Protein AF-A0A6M1SRK2-F1 (afdb_monomer)

Organism: NCBI:txid2714858

Secondary structure (DSSP, 8-state):
-EEEEEEEEE--EEETTEEEEEEEEEEEEEEEEEEEEEE--TTSS--EEEEEEEEEEEEEEEEEEEEEEEPTTSSEEEEEEEEEEEEEEEEEEEEEEEETTEEEEEEEEEEEEEEEEEEEEEEEEESSSSEEEEEEEEEEEEEEEE--TTSPPEEEEEEEEEEEEEE--

Foldseek 3Di:
DDKDKDKDWDWDDDDPFKTKIKIKTKMKDKDWDKDKDWDDDPDPDDIKIKIKIKIKIWMWMKIWMKMKGDDPPAQKIKIKIKMKIKIKIKMKMWIWIQDPVGIDIDIDIDIFIKIKIKMKMWMWGHPDPFKIKTKIKMKMKIWQPDDDPVDDTDIDIDMDIDMDMGGDD

InterPro domains:
  IPR007825 Major outer membrane precursor, Legionella pneumophila-type [PF05150] (3-167)
  IPR036709 Autotransporter beta-domain superfamily [G3DSA:2.40.128.130] (2-148)
  IPR036709 Autotransporter beta-domain superfamily [SSF103515] (6-148)

Structure (mmCIF, N/CA/C/O backbone):
data_AF-A0A6M1SRK2-F1
#
_entry.id   AF-A0A6M1SRK2-F1
#
loop_
_atom_site.group_PDB
_atom_site.id
_atom_site.type_symbol
_atom_site.label_atom_id
_atom_site.label_alt_id
_atom_site.label_comp_id
_atom_site.label_asym_id
_atom_site.label_entity_id
_atom_site.label_seq_id
_atom_site.pdbx_PDB_ins_code
_atom_site.Cartn_x
_atom_site.Cartn_y
_atom_site.Cartn_z
_atom_site.occupancy
_atom_site.B_iso_or_equiv
_atom_site.auth_seq_id
_atom_site.auth_comp_id
_atom_site.auth_asym_id
_atom_site.auth_atom_id
_atom_site.pdbx_PDB_model_num
ATOM 1 N N . MET A 1 1 ? 3.803 8.274 -8.150 1.00 77.44 1 MET A N 1
ATOM 2 C CA . MET A 1 1 ? 3.146 6.950 -8.254 1.00 77.44 1 MET A CA 1
ATOM 3 C C . MET A 1 1 ? 1.788 7.009 -7.572 1.00 77.44 1 MET A C 1
ATOM 5 O O . MET A 1 1 ? 1.701 7.541 -6.472 1.00 77.44 1 MET A O 1
ATOM 9 N N . HIS A 1 2 ? 0.751 6.489 -8.223 1.00 84.88 2 HIS A N 1
ATOM 10 C CA . HIS A 1 2 ? -0.624 6.445 -7.729 1.00 84.88 2 HIS A CA 1
ATOM 11 C C . HIS A 1 2 ? -1.170 5.022 -7.853 1.00 84.88 2 HIS A C 1
ATOM 13 O O . HIS A 1 2 ? -0.976 4.380 -8.884 1.00 84.88 2 HIS A O 1
ATOM 19 N N . ALA A 1 3 ? -1.857 4.550 -6.814 1.00 87.19 3 ALA A N 1
ATOM 20 C CA . ALA A 1 3 ? -2.534 3.259 -6.797 1.00 87.19 3 ALA A CA 1
ATOM 21 C C . ALA A 1 3 ? -4.033 3.453 -6.547 1.00 87.19 3 ALA A C 1
ATOM 23 O O . ALA A 1 3 ? -4.437 4.381 -5.842 1.00 87.19 3 ALA A O 1
ATOM 24 N N . PHE A 1 4 ? -4.843 2.584 -7.140 1.00 92.81 4 PHE A N 1
ATOM 25 C CA . PHE A 1 4 ? -6.290 2.562 -6.983 1.00 92.81 4 PHE A CA 1
ATOM 26 C C . PHE A 1 4 ? -6.758 1.131 -6.738 1.00 92.81 4 PHE A C 1
ATOM 28 O O . PHE A 1 4 ? -6.364 0.230 -7.475 1.00 92.81 4 PHE A O 1
ATOM 35 N N . ASP A 1 5 ? -7.622 0.942 -5.743 1.00 93.94 5 ASP A N 1
ATOM 36 C CA . ASP A 1 5 ? -8.059 -0.375 -5.289 1.00 93.94 5 ASP A CA 1
ATOM 37 C C . ASP A 1 5 ? -9.582 -0.508 -5.338 1.00 93.94 5 ASP A C 1
ATOM 39 O O . ASP A 1 5 ? -10.317 0.396 -4.935 1.00 93.94 5 ASP A O 1
ATOM 43 N N . ILE A 1 6 ? -10.052 -1.667 -5.801 1.00 95.25 6 ILE A N 1
ATOM 44 C CA . ILE A 1 6 ? -11.442 -2.114 -5.665 1.00 95.25 6 ILE A CA 1
ATOM 45 C C . ILE A 1 6 ? -11.421 -3.454 -4.946 1.00 95.25 6 ILE A C 1
ATOM 47 O O . ILE A 1 6 ? -10.783 -4.394 -5.418 1.00 95.25 6 ILE A O 1
ATOM 51 N N . GLU A 1 7 ? -12.144 -3.558 -3.834 1.00 95.81 7 GLU A N 1
ATOM 52 C CA . GLU A 1 7 ? -12.104 -4.723 -2.952 1.00 95.81 7 GLU A CA 1
ATOM 53 C C . GLU A 1 7 ? -13.516 -5.179 -2.570 1.00 95.81 7 GLU A C 1
ATOM 55 O O . GLU A 1 7 ? -14.401 -4.372 -2.286 1.00 95.81 7 GLU A O 1
ATOM 60 N N . ILE A 1 8 ? -13.705 -6.495 -2.512 1.00 95.44 8 ILE A N 1
ATOM 61 C CA . ILE A 1 8 ? -14.850 -7.159 -1.894 1.00 95.44 8 ILE A CA 1
ATOM 62 C C . ILE A 1 8 ? -14.331 -8.038 -0.757 1.00 95.44 8 ILE A C 1
ATOM 64 O O . ILE A 1 8 ? -13.308 -8.707 -0.895 1.00 95.44 8 ILE A O 1
ATOM 68 N N . GLY A 1 9 ? -15.009 -8.025 0.388 1.00 94.00 9 GLY A N 1
ATOM 69 C CA . GLY A 1 9 ? -14.554 -8.770 1.557 1.00 94.00 9 GLY A CA 1
ATOM 70 C C . GLY A 1 9 ? -15.684 -9.357 2.380 1.0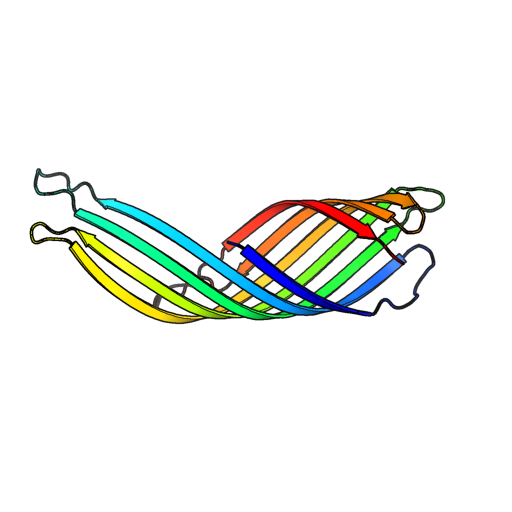0 94.00 9 GLY A C 1
ATOM 71 O O . GLY A 1 9 ? -16.845 -8.987 2.217 1.00 94.00 9 GLY A O 1
ATOM 72 N N . TYR A 1 10 ? -15.307 -10.280 3.256 1.00 93.00 10 TYR A N 1
ATOM 73 C CA . TYR A 1 10 ? -16.176 -10.971 4.194 1.00 93.00 10 TYR A CA 1
ATOM 74 C C . TYR A 1 10 ? -15.614 -10.831 5.610 1.00 93.00 10 TYR A C 1
ATOM 76 O O . TYR A 1 10 ? -14.428 -11.089 5.832 1.00 93.00 10 TYR A O 1
ATOM 84 N N . THR A 1 11 ? -16.477 -10.442 6.545 1.00 92.38 11 THR A N 1
ATOM 85 C CA . THR A 1 11 ? -16.159 -10.279 7.967 1.00 92.38 11 THR A CA 1
ATOM 86 C C . THR A 1 11 ? -16.931 -11.338 8.755 1.00 92.38 11 THR A C 1
ATOM 88 O O . THR A 1 11 ? -18.131 -11.162 8.966 1.00 92.38 11 THR A O 1
ATOM 91 N N . PRO A 1 12 ? -16.321 -12.482 9.117 1.00 87.56 12 PRO A N 1
ATOM 92 C CA . PRO A 1 12 ? -16.939 -13.419 10.048 1.00 87.56 12 PRO A CA 1
ATOM 93 C C . PRO A 1 12 ? -17.155 -12.775 11.422 1.00 87.56 12 PRO A C 1
ATOM 95 O O . PRO A 1 12 ? -16.265 -12.112 11.948 1.00 87.56 12 PRO A O 1
ATOM 98 N N . GLU A 1 13 ? -18.312 -13.039 12.026 1.00 82.56 13 GLU A N 1
ATOM 99 C CA . GLU A 1 13 ? -18.587 -12.707 13.426 1.00 82.56 13 GLU A CA 1
ATOM 100 C C . GLU A 1 13 ? -17.776 -13.657 14.323 1.00 82.56 13 GLU A C 1
ATOM 102 O O . GLU A 1 13 ? -18.033 -14.864 14.356 1.00 82.56 13 GLU A O 1
ATOM 107 N N . LEU A 1 14 ? -16.748 -13.129 14.994 1.00 79.75 14 LEU A N 1
ATOM 108 C CA . LEU A 1 14 ? -15.852 -13.899 15.869 1.00 79.75 14 LEU A CA 1
ATOM 109 C C . LEU A 1 14 ? -16.046 -13.535 17.345 1.00 79.75 14 LEU A C 1
ATOM 111 O O . LEU A 1 14 ? -16.137 -14.429 18.184 1.00 79.75 14 LEU A O 1
ATOM 115 N N . ASP A 1 15 ? -16.096 -12.239 17.647 1.00 81.88 15 ASP A N 1
ATOM 116 C CA . ASP A 1 15 ? -16.28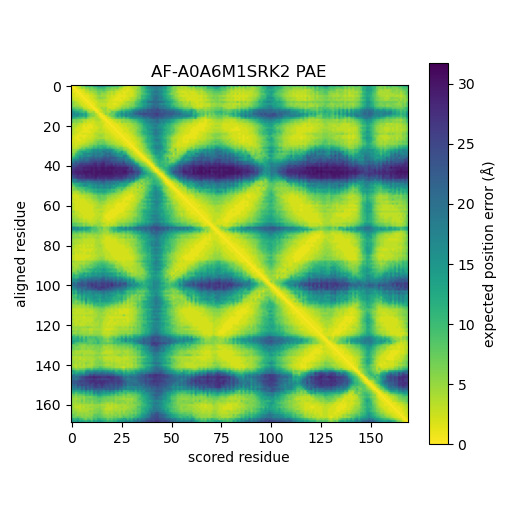7 -11.658 18.978 1.00 81.88 15 ASP A CA 1
ATOM 117 C C . ASP A 1 15 ? -16.863 -10.240 18.802 1.00 81.88 15 ASP A C 1
ATOM 119 O O . ASP A 1 15 ? -16.630 -9.615 17.768 1.00 81.88 15 ASP A O 1
ATOM 123 N N . ASP A 1 16 ? -17.561 -9.713 19.807 1.00 78.06 16 ASP A N 1
ATOM 124 C CA . ASP A 1 16 ? -18.119 -8.352 19.800 1.00 78.06 16 ASP A CA 1
ATOM 125 C C . ASP A 1 16 ? -17.025 -7.266 19.705 1.00 78.06 16 ASP A C 1
ATOM 127 O O . ASP A 1 16 ? -17.291 -6.139 19.285 1.00 78.06 16 ASP A O 1
ATOM 131 N N . ASN A 1 17 ? -15.787 -7.596 20.095 1.00 81.75 17 ASN A N 1
ATOM 132 C CA . ASN A 1 17 ? -14.665 -6.655 20.140 1.00 81.75 17 ASN A CA 1
ATOM 133 C C . ASN A 1 17 ? -13.559 -6.937 19.109 1.00 81.75 17 ASN A C 1
ATOM 135 O O . ASN A 1 17 ? -12.577 -6.189 19.081 1.00 81.75 17 ASN A O 1
ATOM 139 N N . LEU A 1 18 ? -13.656 -8.009 18.313 1.00 87.44 18 LEU A N 1
ATOM 140 C CA . LEU A 1 18 ? -12.640 -8.401 17.329 1.00 87.44 18 LEU A CA 1
ATOM 141 C C . LEU A 1 18 ? -13.274 -8.643 15.960 1.00 87.44 18 LEU A C 1
ATOM 143 O O . LEU A 1 18 ? -13.896 -9.678 15.724 1.00 87.44 18 LEU A O 1
ATOM 147 N N . ASP A 1 19 ? -12.957 -7.751 15.031 1.00 89.88 19 ASP A N 1
ATOM 148 C CA . ASP A 1 19 ? -13.313 -7.889 13.629 1.00 89.88 19 ASP A CA 1
ATOM 149 C C . ASP A 1 19 ? -12.111 -8.395 12.838 1.00 89.88 19 ASP A C 1
ATOM 151 O O . ASP A 1 19 ? -11.020 -7.816 12.871 1.00 89.88 19 ASP A O 1
ATOM 155 N N . ILE A 1 20 ? -12.317 -9.467 12.077 1.00 92.94 20 ILE A N 1
ATOM 156 C CA . ILE A 1 20 ? -11.370 -9.924 11.061 1.00 92.94 20 ILE A CA 1
ATOM 157 C C . ILE A 1 20 ? -12.097 -9.895 9.730 1.00 92.94 20 ILE A C 1
ATOM 159 O O . ILE A 1 20 ? -13.126 -10.544 9.580 1.00 92.94 20 ILE A O 1
ATOM 163 N N . ARG A 1 21 ? -11.556 -9.180 8.748 1.00 94.50 21 ARG A N 1
ATOM 164 C CA . ARG A 1 21 ? -12.101 -9.116 7.390 1.00 94.50 21 ARG A CA 1
ATOM 165 C C . ARG A 1 21 ? -11.093 -9.701 6.421 1.00 94.50 21 ARG A C 1
ATOM 167 O O . ARG A 1 21 ? -9.969 -9.224 6.339 1.00 94.50 21 ARG A O 1
ATOM 174 N N . LEU A 1 22 ? -11.505 -10.694 5.644 1.00 96.62 22 LEU A N 1
ATOM 175 C CA . LEU A 1 22 ? -10.736 -11.184 4.500 1.00 96.62 22 LEU A CA 1
ATOM 176 C C . LEU A 1 22 ? -11.267 -10.525 3.234 1.00 96.62 22 LEU A C 1
ATOM 178 O O . LEU A 1 22 ? -12.483 -10.420 3.066 1.00 96.62 22 LEU A O 1
ATOM 182 N N . PHE A 1 23 ? -10.386 -10.105 2.333 1.00 97.19 23 PHE A N 1
ATOM 183 C CA . PHE A 1 23 ? -10.800 -9.465 1.089 1.00 97.19 23 PHE A CA 1
ATOM 184 C C . PHE A 1 23 ? -10.020 -9.951 -0.129 1.00 97.19 23 PHE A C 1
ATOM 186 O O . PHE A 1 23 ? -8.866 -10.377 -0.052 1.00 97.19 23 PHE A O 1
ATOM 193 N N . ALA A 1 24 ? -10.684 -9.849 -1.274 1.00 97.25 24 ALA A N 1
ATOM 194 C CA . ALA A 1 24 ? -10.116 -10.016 -2.598 1.00 97.25 24 ALA A CA 1
ATOM 195 C C . ALA A 1 24 ? -10.542 -8.831 -3.470 1.00 97.25 24 ALA A C 1
ATOM 197 O O . ALA A 1 24 ? -11.608 -8.247 -3.284 1.00 97.25 24 ALA A O 1
ATOM 198 N N . GLY A 1 25 ? -9.708 -8.457 -4.426 1.00 96.69 25 GLY A N 1
ATOM 199 C CA . GLY A 1 25 ? -9.905 -7.241 -5.192 1.00 96.69 25 GLY A CA 1
ATOM 200 C C . GLY A 1 25 ? -8.973 -7.126 -6.383 1.00 96.69 25 GLY A C 1
ATOM 201 O O . GLY A 1 25 ? -8.294 -8.078 -6.772 1.00 96.69 25 GLY A O 1
ATOM 202 N N . ALA A 1 26 ? -8.942 -5.930 -6.952 1.00 97.06 26 ALA A N 1
ATOM 203 C CA . ALA A 1 26 ? -8.022 -5.541 -8.004 1.00 97.06 26 ALA A CA 1
ATOM 204 C C . ALA A 1 26 ? -7.337 -4.224 -7.633 1.00 97.06 26 ALA A C 1
ATOM 206 O O . ALA A 1 26 ? -7.982 -3.317 -7.105 1.00 97.06 26 ALA A O 1
ATOM 207 N N . ARG A 1 27 ? -6.044 -4.130 -7.947 1.00 95.75 27 ARG A N 1
ATOM 208 C CA . ARG A 1 27 ? -5.221 -2.927 -7.799 1.00 95.75 27 ARG A CA 1
ATOM 209 C C . ARG A 1 27 ? -4.773 -2.448 -9.174 1.00 95.75 27 ARG A C 1
ATOM 211 O O . ARG A 1 27 ? -4.179 -3.215 -9.931 1.00 95.75 27 ARG A O 1
ATOM 218 N N . GLY A 1 28 ? -5.049 -1.186 -9.480 1.00 94.31 28 GLY A N 1
ATOM 219 C CA . GLY A 1 28 ? -4.457 -0.439 -10.586 1.00 94.31 28 GLY A CA 1
ATOM 220 C C . GLY A 1 28 ? -3.274 0.390 -10.091 1.00 94.31 28 GLY A C 1
ATOM 221 O O . GLY A 1 28 ? -3.346 0.988 -9.018 1.00 94.31 28 GLY A O 1
ATOM 222 N N . LEU A 1 29 ? -2.190 0.436 -10.862 1.00 91.25 29 LEU A N 1
ATOM 223 C CA . LEU A 1 29 ? -0.980 1.191 -10.546 1.00 91.25 29 LEU A CA 1
ATOM 224 C C . LEU A 1 29 ? -0.584 2.057 -11.739 1.00 91.25 29 LEU A C 1
ATOM 226 O O . LEU A 1 29 ? -0.467 1.558 -12.856 1.00 91.25 29 LEU A O 1
ATOM 230 N N . HIS 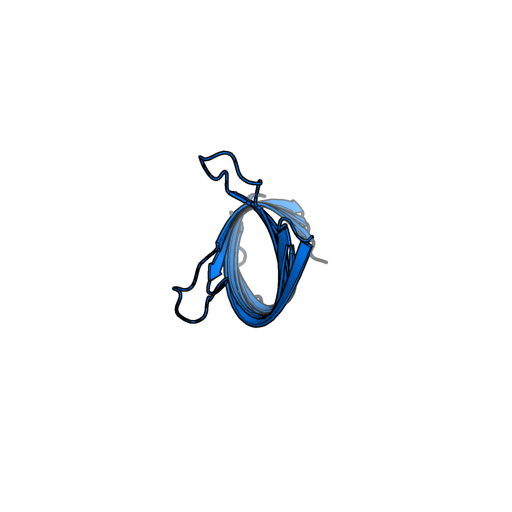A 1 30 ? -0.337 3.337 -11.475 1.00 90.06 30 HIS A N 1
ATOM 231 C CA . HIS A 1 30 ? 0.206 4.288 -12.436 1.00 90.06 30 HIS A CA 1
ATOM 232 C C . HIS A 1 30 ? 1.446 4.975 -11.849 1.00 90.06 30 HIS A C 1
ATOM 234 O O . HIS A 1 30 ? 1.385 5.594 -10.780 1.00 90.06 30 HIS A O 1
ATOM 240 N N . ALA A 1 31 ? 2.582 4.880 -12.532 1.00 84.50 31 ALA A N 1
ATOM 241 C CA . ALA A 1 31 ? 3.824 5.533 -12.136 1.00 84.50 31 ALA A CA 1
ATOM 242 C C . ALA A 1 31 ? 4.434 6.266 -13.331 1.00 84.50 31 ALA A C 1
ATOM 244 O O . ALA A 1 31 ? 4.612 5.667 -14.381 1.00 84.50 31 ALA A O 1
ATOM 245 N N . ALA A 1 32 ? 4.758 7.540 -13.136 1.00 82.75 32 ALA A N 1
ATOM 246 C CA . ALA A 1 32 ? 5.490 8.370 -14.081 1.00 82.75 32 ALA A CA 1
ATOM 247 C C . ALA A 1 32 ? 6.695 8.949 -13.335 1.00 82.75 32 ALA A C 1
ATOM 249 O O . ALA A 1 32 ? 6.521 9.435 -12.210 1.00 82.75 32 ALA A O 1
ATOM 250 N N . ASN A 1 33 ? 7.887 8.836 -13.915 1.00 73.31 33 ASN A N 1
ATOM 251 C CA . ASN A 1 33 ? 9.129 9.374 -13.370 1.00 73.31 33 ASN A CA 1
ATOM 252 C C . ASN A 1 33 ? 9.980 9.958 -14.500 1.00 73.31 33 ASN A C 1
ATOM 254 O O . ASN A 1 33 ? 10.196 9.284 -15.505 1.00 73.31 33 ASN A O 1
ATOM 258 N N . ASP A 1 34 ? 10.542 11.140 -14.257 1.00 72.81 34 ASP A N 1
ATOM 259 C CA . ASP A 1 34 ? 11.482 11.798 -15.161 1.00 72.81 34 ASP A CA 1
ATOM 260 C C . ASP A 1 34 ? 12.849 11.857 -14.472 1.00 72.81 34 ASP A C 1
ATOM 262 O O . ASP A 1 34 ? 12.977 12.394 -13.366 1.00 72.81 34 ASP A O 1
ATOM 266 N N . ILE A 1 35 ? 13.871 11.274 -15.094 1.00 68.88 35 ILE A N 1
ATOM 267 C CA . ILE A 1 35 ? 15.246 11.275 -14.591 1.00 68.88 35 ILE A CA 1
ATOM 268 C C . ILE A 1 35 ? 16.108 12.087 -15.552 1.00 68.88 35 ILE A C 1
ATOM 270 O O . ILE A 1 35 ? 16.184 11.796 -16.744 1.00 68.88 35 ILE A O 1
ATOM 274 N N . PHE A 1 36 ? 16.794 13.087 -15.007 1.00 68.81 36 PHE A N 1
ATOM 275 C CA . PHE A 1 36 ? 17.762 13.903 -15.730 1.00 68.81 36 PHE A CA 1
ATOM 276 C C . PHE A 1 36 ? 19.168 13.475 -15.308 1.00 68.81 36 PHE A C 1
ATOM 278 O O . PHE A 1 36 ? 19.507 13.555 -14.126 1.00 68.81 36 PHE A O 1
ATOM 285 N N . VAL A 1 37 ? 19.981 13.026 -16.262 1.00 63.47 37 VAL A N 1
ATOM 286 C CA . VAL A 1 37 ? 21.397 12.713 -16.049 1.00 63.47 37 VAL A CA 1
ATOM 287 C C . VAL A 1 37 ? 22.235 13.687 -16.869 1.00 63.47 37 VAL A C 1
ATOM 289 O O . VAL A 1 37 ? 22.111 13.756 -18.092 1.00 63.47 37 VAL A O 1
ATOM 292 N N . THR A 1 38 ? 23.095 14.439 -16.188 1.00 59.81 38 THR A N 1
ATOM 293 C CA . THR A 1 38 ? 24.110 15.295 -16.810 1.00 59.81 38 THR A CA 1
ATOM 294 C C . THR A 1 38 ? 25.472 14.684 -16.513 1.00 59.81 38 THR A C 1
ATOM 296 O O . THR A 1 38 ? 25.851 14.588 -15.344 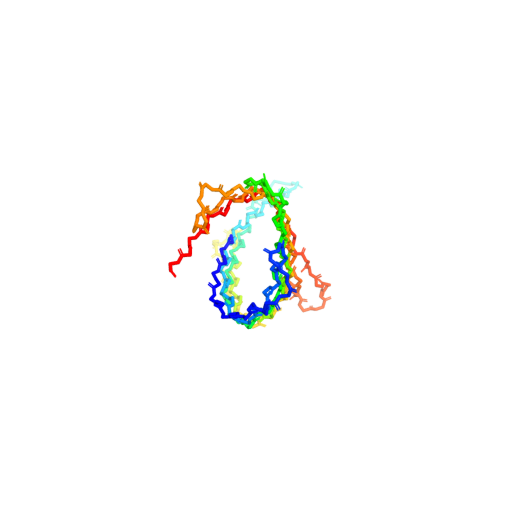1.00 59.81 38 THR A O 1
ATOM 299 N N . GLU A 1 39 ? 26.199 14.245 -17.541 1.00 54.41 39 GLU A N 1
ATOM 300 C CA . GLU A 1 39 ? 27.600 13.843 -17.385 1.00 54.41 39 GLU A CA 1
ATOM 301 C C . GLU A 1 39 ? 28.522 15.016 -17.744 1.00 54.41 39 GLU A C 1
ATOM 303 O O . GLU A 1 39 ? 28.669 15.372 -18.912 1.00 54.41 39 GLU A O 1
ATOM 308 N N . ASP A 1 40 ? 29.189 15.588 -16.736 1.00 47.75 40 ASP A N 1
ATOM 309 C CA . ASP A 1 40 ? 30.287 16.539 -16.940 1.00 47.75 40 ASP A CA 1
ATOM 310 C C . ASP A 1 40 ? 31.548 15.774 -17.377 1.00 47.75 40 ASP A C 1
ATOM 312 O O . ASP A 1 40 ? 32.250 15.160 -16.561 1.00 47.75 40 ASP A O 1
ATOM 316 N N . LYS A 1 41 ? 31.892 15.822 -18.668 1.00 49.09 41 LYS A N 1
ATOM 317 C CA . LYS A 1 41 ? 33.202 15.346 -19.136 1.00 49.09 41 LYS A CA 1
ATOM 318 C C . LYS A 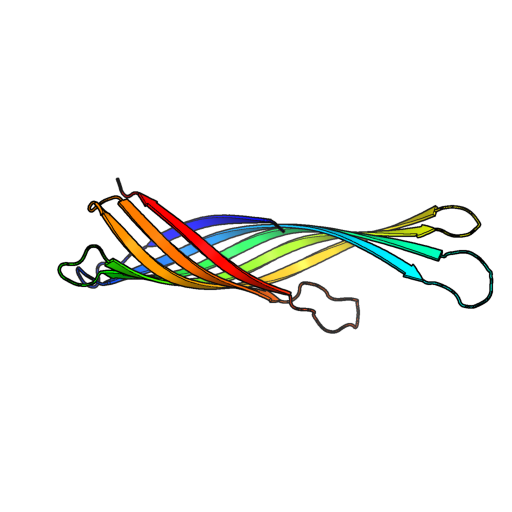1 41 ? 34.278 16.381 -18.780 1.00 49.09 41 LYS A C 1
ATOM 320 O O . LYS A 1 41 ? 34.363 17.460 -19.365 1.00 49.09 41 LYS A O 1
ATOM 325 N N . LEU A 1 42 ? 35.157 16.035 -17.831 1.00 42.19 42 LEU A N 1
ATOM 326 C CA . LEU A 1 42 ? 36.379 16.791 -17.513 1.00 42.19 42 LEU A CA 1
ATOM 327 C C . LEU A 1 42 ? 37.289 16.876 -18.754 1.00 42.19 42 LEU A C 1
ATOM 329 O O . LEU A 1 42 ? 38.080 15.968 -19.005 1.00 42.19 42 LEU A O 1
ATOM 333 N N . GLY A 1 43 ? 37.198 17.958 -19.533 1.00 49.22 43 GLY A N 1
ATOM 334 C CA . GLY A 1 43 ? 38.061 18.117 -20.711 1.00 49.22 43 GLY A CA 1
ATOM 335 C C . GLY A 1 43 ? 37.696 19.186 -21.742 1.00 49.22 43 GLY A C 1
ATOM 336 O O . GLY A 1 43 ? 38.515 19.434 -22.620 1.00 49.22 43 GLY A O 1
ATOM 337 N N . GLY A 1 44 ? 36.544 19.857 -21.636 1.00 44.94 44 GLY A N 1
ATOM 338 C CA . GLY A 1 44 ? 36.213 20.996 -22.507 1.00 44.94 44 GLY A CA 1
ATOM 339 C C . GLY A 1 44 ? 35.531 20.656 -23.840 1.00 44.94 44 GLY A C 1
ATOM 340 O O . GLY A 1 44 ? 35.536 21.496 -24.736 1.00 44.94 44 GLY A O 1
ATOM 341 N N . GLU A 1 45 ? 34.911 19.482 -23.971 1.00 51.31 45 GLU A N 1
ATOM 342 C CA . GLU A 1 45 ? 34.026 19.148 -25.096 1.00 51.31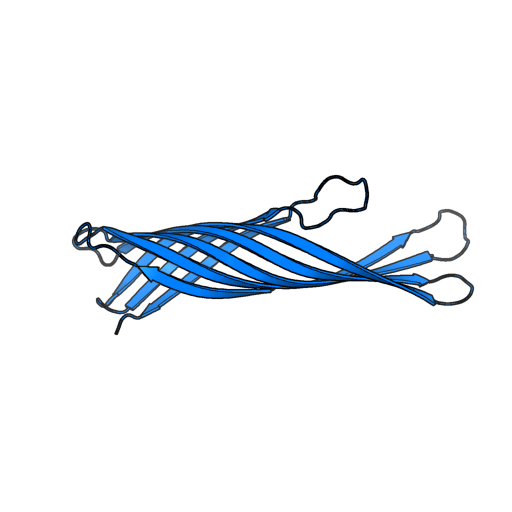 45 GLU A CA 1
ATOM 343 C C . GLU A 1 45 ? 32.641 18.746 -24.571 1.00 51.31 45 GLU A C 1
ATOM 345 O O . GLU A 1 45 ? 32.539 17.765 -23.845 1.00 51.31 45 GLU A O 1
ATOM 350 N N . PHE A 1 46 ? 31.642 19.555 -24.955 1.00 52.28 46 PHE A N 1
ATOM 351 C CA . PHE A 1 46 ? 30.175 19.402 -24.913 1.00 52.28 46 PHE A CA 1
ATOM 352 C C . PHE A 1 46 ? 29.525 18.649 -23.731 1.00 52.28 46 PHE A C 1
ATOM 354 O O . PHE A 1 46 ? 29.762 17.463 -23.527 1.00 52.28 46 PHE A O 1
ATOM 361 N N . ASP A 1 47 ? 28.590 19.328 -23.052 1.00 55.41 47 ASP A N 1
ATOM 362 C CA . ASP A 1 47 ? 27.661 18.715 -22.093 1.00 55.41 47 ASP A CA 1
ATOM 363 C C . ASP A 1 47 ? 26.771 17.694 -22.821 1.00 55.41 47 ASP A C 1
ATOM 365 O O . ASP A 1 47 ? 25.974 18.054 -23.688 1.00 55.41 47 ASP A O 1
ATOM 369 N N . GLU A 1 48 ? 26.912 16.415 -22.481 1.00 57.59 48 GLU A N 1
ATOM 370 C CA . GLU A 1 48 ? 26.023 15.350 -22.943 1.00 57.59 48 GLU A CA 1
ATOM 371 C C . GLU A 1 48 ? 24.922 15.191 -21.889 1.00 57.59 48 GLU A C 1
ATOM 373 O O . GLU A 1 48 ? 25.178 14.805 -20.743 1.00 57.59 48 GLU A O 1
ATOM 378 N N . SER A 1 49 ? 23.690 15.556 -22.251 1.00 62.00 49 SER A N 1
ATOM 379 C CA . SER A 1 49 ? 22.535 15.414 -21.363 1.00 62.00 49 SER A CA 1
ATOM 380 C C . SER A 1 49 ? 21.686 14.230 -21.808 1.00 62.00 49 SER A C 1
ATOM 382 O O . SER A 1 49 ? 21.384 14.072 -22.991 1.00 62.00 49 SER A O 1
ATOM 384 N N . THR A 1 50 ? 21.333 13.366 -20.859 1.00 66.00 50 THR A N 1
ATOM 385 C CA . THR A 1 50 ? 20.435 12.233 -21.092 1.00 66.00 50 THR A CA 1
ATOM 386 C C . THR A 1 50 ? 19.201 12.385 -20.212 1.00 66.00 50 THR A C 1
ATOM 388 O O . THR A 1 50 ? 19.294 12.481 -18.987 1.00 66.00 50 THR A O 1
ATOM 391 N N . LEU A 1 51 ? 18.036 12.408 -20.849 1.00 71.12 51 LEU A N 1
ATOM 392 C CA . LEU A 1 51 ? 16.722 12.435 -20.223 1.00 71.12 51 LEU A CA 1
ATOM 393 C C . LEU A 1 51 ? 16.087 11.052 -20.362 1.00 71.12 51 LEU A C 1
ATOM 395 O O . LEU A 1 51 ? 15.966 10.534 -21.470 1.00 71.12 51 LEU A O 1
ATOM 399 N N . ILE A 1 52 ? 15.698 10.459 -19.238 1.00 70.12 52 ILE A N 1
ATOM 400 C CA . ILE A 1 52 ? 15.021 9.164 -19.189 1.00 70.12 52 ILE A CA 1
ATOM 401 C C . ILE A 1 52 ? 13.632 9.392 -18.599 1.00 70.12 52 ILE A C 1
ATOM 403 O O . ILE A 1 52 ? 13.493 9.644 -17.401 1.00 70.12 52 ILE A O 1
ATOM 407 N N . GLU A 1 53 ? 12.610 9.291 -19.439 1.00 78.44 53 GLU A N 1
ATOM 408 C CA . GLU A 1 53 ? 11.205 9.309 -19.028 1.00 78.44 53 GLU A CA 1
ATOM 409 C C . GLU A 1 53 ? 10.726 7.866 -18.884 1.00 78.44 53 GLU A C 1
ATOM 411 O O . GLU A 1 53 ? 10.906 7.046 -19.785 1.00 78.44 53 GLU A O 1
ATOM 416 N N . SER A 1 54 ? 10.115 7.533 -17.750 1.00 76.94 54 SER A N 1
ATOM 417 C CA . SER A 1 54 ? 9.587 6.198 -17.479 1.00 76.94 54 SER A CA 1
ATOM 418 C C . SER A 1 54 ? 8.125 6.277 -17.072 1.00 76.94 54 SER A C 1
ATOM 420 O O . SER A 1 54 ? 7.779 6.915 -16.077 1.00 76.94 54 SER A O 1
ATOM 422 N N . ASN A 1 55 ? 7.278 5.568 -17.814 1.00 86.06 55 ASN A N 1
ATOM 423 C CA . ASN A 1 55 ? 5.856 5.430 -17.540 1.00 86.06 55 ASN A CA 1
ATOM 424 C C . ASN A 1 55 ? 5.494 3.959 -17.342 1.00 86.06 55 ASN A C 1
ATOM 426 O O . ASN A 1 55 ? 5.888 3.096 -18.121 1.00 86.06 55 ASN A O 1
ATOM 430 N N . TYR A 1 56 ? 4.713 3.669 -16.308 1.00 86.12 56 TYR A N 1
ATOM 431 C CA . TYR A 1 56 ? 4.186 2.342 -16.023 1.00 86.12 56 TYR A CA 1
ATOM 432 C C . TYR A 1 56 ? 2.692 2.411 -15.727 1.00 86.12 56 TYR A C 1
ATOM 434 O O . TYR A 1 56 ? 2.250 3.189 -14.875 1.00 86.12 56 TYR A O 1
ATOM 442 N N . PHE A 1 57 ? 1.933 1.532 -16.376 1.00 91.69 57 PHE A N 1
ATOM 443 C CA . PHE A 1 57 ? 0.526 1.296 -16.083 1.00 91.69 57 PHE A CA 1
ATOM 444 C C . PHE A 1 57 ? 0.271 -0.202 -15.967 1.00 91.69 57 PHE A C 1
ATOM 446 O O . PHE A 1 57 ? 0.639 -0.969 -16.856 1.00 91.69 57 PHE A O 1
ATOM 453 N N . GLY A 1 58 ? -0.388 -0.625 -14.892 1.00 92.06 58 GLY A N 1
ATOM 454 C CA . GLY A 1 58 ? -0.733 -2.027 -14.706 1.00 92.06 58 GLY A CA 1
ATOM 455 C C . GLY A 1 58 ? -1.948 -2.240 -13.823 1.00 92.06 58 GLY A C 1
ATOM 456 O O . GLY A 1 58 ? -2.327 -1.380 -13.028 1.00 92.06 58 GLY A O 1
ATOM 457 N N . ILE A 1 59 ? -2.540 -3.420 -13.957 1.00 96.19 59 ILE A N 1
ATOM 458 C CA . ILE A 1 59 ? -3.665 -3.884 -13.152 1.00 96.19 59 ILE A CA 1
ATOM 459 C C . ILE A 1 59 ? -3.429 -5.330 -12.737 1.00 96.19 59 ILE A C 1
ATOM 461 O O . ILE A 1 59 ? -2.859 -6.130 -13.481 1.00 96.19 59 ILE A O 1
ATOM 465 N N . GLY A 1 60 ? -3.891 -5.700 -11.552 1.00 96.06 60 GLY A N 1
ATOM 466 C CA . GLY A 1 60 ? -3.950 -7.109 -11.220 1.00 96.06 60 GLY A CA 1
ATOM 467 C C . GLY A 1 60 ? -4.633 -7.422 -9.902 1.00 96.06 60 GLY A C 1
ATOM 468 O O . GLY A 1 60 ? -5.076 -6.512 -9.196 1.00 96.06 60 GLY A O 1
ATOM 469 N N . PRO A 1 61 ? -4.794 -8.721 -9.606 1.00 97.25 61 PRO A N 1
ATOM 470 C CA . PRO A 1 61 ? -5.496 -9.169 -8.420 1.00 97.25 61 PRO A CA 1
ATOM 471 C C . PRO A 1 61 ? -4.758 -8.759 -7.145 1.00 97.25 61 PRO A C 1
ATOM 473 O O . PRO A 1 61 ? -3.525 -8.768 -7.079 1.00 97.25 61 PRO A O 1
ATOM 476 N N . ARG A 1 62 ? -5.546 -8.456 -6.117 1.00 96.62 62 ARG A N 1
ATOM 477 C CA . ARG A 1 62 ? -5.107 -8.152 -4.756 1.00 96.62 62 ARG A CA 1
ATOM 478 C C . ARG A 1 62 ? -5.904 -8.994 -3.772 1.00 96.62 62 ARG A C 1
ATOM 480 O O . ARG A 1 62 ? -7.097 -9.208 -3.962 1.00 96.62 62 ARG A O 1
ATOM 487 N N . VAL A 1 63 ? -5.251 -9.460 -2.720 1.00 97.62 63 VAL A N 1
ATOM 488 C CA . VAL A 1 63 ? -5.892 -10.153 -1.599 1.00 97.62 63 VAL A CA 1
ATOM 489 C C . VAL A 1 63 ? -5.297 -9.655 -0.296 1.00 97.62 63 VAL A C 1
ATOM 491 O O . VAL A 1 63 ? -4.134 -9.250 -0.257 1.00 97.62 63 VAL A O 1
ATOM 494 N N . GLY A 1 64 ? -6.075 -9.701 0.775 1.00 97.00 64 GLY A N 1
ATOM 495 C CA . GLY A 1 64 ? -5.587 -9.266 2.069 1.00 97.00 64 GLY A CA 1
ATOM 496 C C . GLY A 1 64 ? -6.534 -9.556 3.215 1.00 97.00 64 GLY A C 1
ATOM 497 O O . GLY A 1 64 ? -7.548 -10.247 3.075 1.00 97.00 64 GLY A O 1
ATOM 498 N N . MET A 1 65 ? -6.136 -9.039 4.367 1.00 96.94 65 MET A N 1
ATOM 499 C CA . MET A 1 65 ? -6.817 -9.194 5.635 1.00 96.94 65 MET A CA 1
ATOM 500 C C . MET A 1 65 ? -6.729 -7.892 6.427 1.00 96.94 65 MET A C 1
ATOM 502 O O . MET A 1 65 ? -5.643 -7.329 6.569 1.00 96.94 65 MET A O 1
ATOM 506 N N . ASP A 1 66 ? -7.857 -7.472 6.987 1.00 95.38 66 ASP A N 1
ATOM 507 C CA . ASP A 1 66 ? -7.936 -6.428 8.000 1.00 95.38 66 ASP A CA 1
ATOM 508 C C . ASP A 1 66 ? -8.247 -7.069 9.355 1.00 95.38 66 ASP A C 1
ATOM 510 O O . ASP A 1 66 ? -9.031 -8.017 9.445 1.00 95.38 66 ASP A O 1
ATOM 514 N N . ILE A 1 67 ? -7.639 -6.541 10.410 1.00 94.44 67 ILE A N 1
ATOM 515 C CA . ILE A 1 67 ? -7.906 -6.908 11.798 1.00 94.44 67 ILE A CA 1
ATOM 516 C C . ILE A 1 67 ? -8.202 -5.612 12.541 1.00 94.44 67 ILE A C 1
ATOM 518 O O . ILE A 1 67 ? -7.414 -4.671 12.460 1.00 94.44 67 ILE A O 1
ATOM 522 N N . ALA A 1 68 ? -9.305 -5.557 13.276 1.00 92.44 68 ALA A N 1
ATOM 523 C CA . ALA A 1 68 ? -9.628 -4.440 14.150 1.00 92.44 68 ALA A CA 1
ATOM 524 C C . ALA A 1 68 ? -10.073 -4.960 15.515 1.00 92.44 68 ALA A C 1
ATOM 526 O O . ALA A 1 68 ? -10.825 -5.925 15.615 1.00 92.44 68 ALA A O 1
ATOM 527 N N . ASN A 1 69 ? -9.585 -4.326 16.575 1.00 91.62 69 ASN A N 1
ATOM 528 C CA . ASN A 1 69 ? -9.995 -4.614 17.935 1.00 91.62 69 ASN A CA 1
ATOM 529 C C . ASN A 1 69 ? -10.412 -3.324 18.631 1.00 91.62 69 ASN A C 1
ATOM 531 O O . ASN A 1 69 ? -9.623 -2.379 18.739 1.00 91.62 69 ASN A O 1
ATOM 535 N N . ARG A 1 70 ? -11.652 -3.290 19.114 1.00 90.00 70 ARG A N 1
ATOM 536 C CA . ARG A 1 70 ? -12.151 -2.176 19.915 1.00 90.00 70 ARG A CA 1
ATOM 537 C C . ARG A 1 70 ? -11.909 -2.471 21.387 1.00 90.00 70 ARG A C 1
ATOM 539 O O . ARG A 1 70 ? -12.270 -3.533 21.886 1.00 90.00 70 ARG A O 1
ATOM 546 N N . PHE A 1 71 ? -11.324 -1.513 22.102 1.00 89.44 71 PHE A N 1
ATOM 547 C CA . PHE A 1 71 ? -11.144 -1.669 23.538 1.00 89.44 71 PHE A CA 1
ATOM 548 C C . PHE A 1 71 ? -12.505 -1.579 24.237 1.00 89.44 71 PHE A C 1
ATOM 550 O O . PHE A 1 71 ? -13.288 -0.665 23.968 1.00 89.44 71 PHE A O 1
ATOM 557 N N . ALA A 1 72 ? -12.774 -2.526 25.139 1.00 83.25 72 ALA A N 1
ATOM 558 C CA . ALA A 1 72 ? -14.019 -2.571 25.897 1.00 83.25 72 ALA A CA 1
ATOM 559 C C . ALA A 1 72 ? -14.280 -1.233 26.611 1.00 83.25 72 ALA A C 1
ATOM 561 O O . ALA A 1 72 ? -13.359 -0.622 27.159 1.00 83.25 72 ALA A O 1
ATOM 562 N N . ASP A 1 73 ? -15.534 -0.778 26.566 1.00 83.06 73 ASP A N 1
ATOM 563 C CA . ASP A 1 73 ? -16.000 0.472 27.183 1.00 83.06 73 ASP A CA 1
ATOM 564 C C . ASP A 1 73 ? -15.235 1.737 26.740 1.00 83.06 73 ASP A C 1
ATOM 566 O O . ASP A 1 73 ? -15.206 2.747 27.447 1.00 83.06 73 ASP A O 1
ATOM 570 N N . SER A 1 74 ? -14.618 1.709 25.552 1.00 87.69 74 SER A N 1
ATOM 571 C CA . SER A 1 74 ? -13.800 2.802 25.028 1.00 87.69 74 SER A CA 1
ATOM 572 C C . SER A 1 74 ? -14.199 3.200 23.599 1.00 87.69 74 SER A C 1
ATOM 574 O O . SER A 1 74 ? -14.587 2.358 22.780 1.00 87.69 74 SER A O 1
ATOM 576 N N . PRO A 1 75 ? -14.090 4.495 23.243 1.00 89.81 75 PRO A N 1
ATOM 577 C CA . PRO A 1 75 ? -14.162 4.924 21.848 1.00 89.81 75 PRO A CA 1
ATOM 578 C C . PRO A 1 75 ? -12.895 4.551 21.063 1.00 89.81 75 PRO A C 1
ATOM 580 O O . PRO A 1 75 ? -12.866 4.701 19.844 1.00 89.81 75 PRO A O 1
ATOM 583 N N . PHE A 1 76 ? -11.841 4.079 21.731 1.00 92.81 76 PHE A N 1
ATOM 584 C CA . PHE A 1 76 ? -10.574 3.751 21.092 1.00 92.81 76 PHE A CA 1
ATOM 585 C C . PHE A 1 76 ? -10.488 2.282 20.670 1.00 92.81 76 PHE A C 1
ATOM 587 O O . PHE A 1 76 ? -11.011 1.390 21.339 1.00 92.81 76 PHE A O 1
ATOM 594 N N . GLY A 1 77 ? -9.772 2.042 19.579 1.00 93.81 77 GLY A N 1
ATOM 595 C CA . GLY A 1 77 ? -9.408 0.712 19.107 1.00 93.81 77 GLY A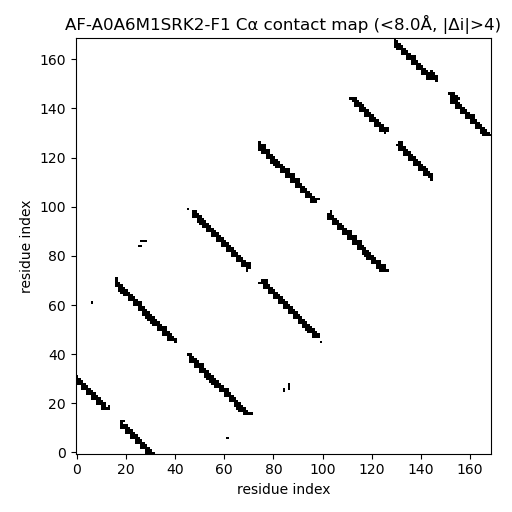 CA 1
ATOM 596 C C . GLY A 1 77 ? -8.037 0.708 18.443 1.00 93.81 77 GLY A C 1
ATOM 597 O O . GLY A 1 77 ? -7.368 1.740 18.335 1.00 93.81 77 GLY A O 1
ATOM 598 N N . ILE A 1 78 ? -7.625 -0.472 18.011 1.00 94.81 78 ILE A N 1
ATOM 599 C CA . ILE A 1 78 ? -6.440 -0.682 17.190 1.00 94.81 78 ILE A CA 1
ATOM 600 C C . ILE A 1 78 ? -6.838 -1.478 15.956 1.00 94.81 78 ILE A C 1
ATOM 602 O O . ILE A 1 78 ? -7.566 -2.465 16.057 1.00 94.81 78 ILE A O 1
ATOM 606 N N . SER A 1 79 ? -6.314 -1.088 14.804 1.00 95.56 79 SER A N 1
ATOM 607 C CA . SER A 1 79 ? -6.494 -1.830 13.568 1.00 95.56 79 SER A CA 1
ATOM 608 C C . SER A 1 79 ? -5.176 -2.042 12.855 1.00 95.56 79 SER A C 1
ATOM 610 O O . SER A 1 79 ? -4.201 -1.310 13.034 1.00 95.56 79 SER A O 1
ATOM 612 N N . GLY A 1 80 ? -5.137 -3.082 12.042 1.00 96.12 80 GLY A N 1
ATOM 613 C CA . GLY A 1 80 ? -4.044 -3.354 11.136 1.00 96.12 80 GLY A CA 1
ATOM 614 C C . GLY A 1 80 ? -4.556 -4.019 9.876 1.00 96.12 80 GLY A C 1
ATOM 615 O O . GLY A 1 80 ? -5.635 -4.609 9.860 1.00 96.12 80 GLY A O 1
ATOM 616 N N . SER A 1 81 ? -3.773 -3.914 8.813 1.00 96.56 81 SER A N 1
ATOM 617 C CA . SER A 1 81 ? -4.065 -4.590 7.558 1.00 96.56 81 SER A CA 1
ATOM 618 C C . SER A 1 81 ? -2.807 -5.181 6.955 1.00 96.56 81 SER A C 1
ATOM 620 O O . SER A 1 81 ? -1.694 -4.695 7.175 1.00 96.56 81 SER A O 1
ATOM 622 N N . PHE A 1 82 ? -2.994 -6.244 6.188 1.00 96.81 82 PHE A N 1
ATOM 623 C CA . PHE A 1 82 ? -1.949 -6.871 5.402 1.00 96.81 82 PHE A CA 1
ATOM 624 C C . PHE A 1 82 ? -2.518 -7.295 4.056 1.00 96.81 82 PHE A C 1
ATOM 626 O O . PHE A 1 82 ? -3.545 -7.970 4.002 1.00 96.81 82 PHE A O 1
ATOM 633 N N . ALA A 1 83 ? -1.859 -6.914 2.968 1.00 97.00 83 ALA A N 1
ATOM 634 C CA . ALA A 1 83 ? -2.333 -7.187 1.621 1.00 97.00 83 ALA A CA 1
ATOM 635 C C . ALA A 1 83 ? -1.180 -7.467 0.663 1.00 97.00 83 ALA A C 1
ATOM 637 O O . ALA A 1 83 ? -0.071 -6.961 0.822 1.00 97.00 83 ALA A O 1
ATOM 638 N N . GLY A 1 84 ? -1.464 -8.255 -0.366 1.00 95.50 84 GLY A N 1
ATOM 639 C CA . GLY A 1 84 ? -0.547 -8.522 -1.461 1.00 95.50 84 GLY A CA 1
ATOM 640 C C . GLY A 1 84 ? -1.257 -8.404 -2.801 1.00 95.50 84 GLY A C 1
ATOM 641 O O . GLY A 1 84 ? -2.432 -8.753 -2.921 1.00 95.50 84 GLY A O 1
ATOM 642 N N . ALA A 1 85 ? -0.543 -7.923 -3.813 1.00 95.31 85 ALA A N 1
ATOM 643 C CA . ALA A 1 85 ? -1.042 -7.823 -5.176 1.00 95.31 85 ALA A CA 1
ATOM 644 C C . ALA A 1 85 ? 0.009 -8.278 -6.191 1.00 95.31 85 ALA A C 1
ATOM 646 O O . ALA A 1 85 ? 1.210 -8.087 -5.995 1.00 95.31 85 ALA A O 1
ATOM 647 N N . VAL A 1 86 ? -0.453 -8.850 -7.299 1.00 94.19 86 VAL A N 1
ATOM 648 C CA . VAL A 1 86 ? 0.377 -9.144 -8.475 1.00 94.19 86 VAL A CA 1
ATOM 649 C C . VAL A 1 86 ? -0.183 -8.323 -9.620 1.00 94.19 86 VAL A C 1
ATOM 651 O O . VAL A 1 86 ? -1.319 -8.537 -10.019 1.00 94.19 86 VAL A O 1
ATOM 654 N N . ILE A 1 87 ? 0.585 -7.358 -10.110 1.00 93.69 87 ILE A N 1
ATOM 655 C CA . ILE A 1 87 ? 0.133 -6.319 -11.035 1.00 93.69 87 ILE A CA 1
ATOM 656 C C . ILE A 1 87 ? 0.813 -6.560 -12.377 1.00 93.69 87 ILE A C 1
ATOM 658 O O . ILE A 1 87 ? 2.038 -6.515 -12.463 1.00 93.69 87 ILE A O 1
ATOM 662 N N . PHE A 1 88 ? 0.027 -6.788 -13.423 1.00 92.50 88 PHE A N 1
ATOM 663 C CA . PHE A 1 88 ? 0.522 -6.975 -14.783 1.00 92.50 88 PHE A CA 1
ATOM 664 C C . PHE A 1 88 ? 0.335 -5.676 -15.558 1.00 92.50 88 PHE A C 1
ATOM 666 O O . PHE A 1 88 ? -0.737 -5.069 -15.499 1.00 92.50 88 PHE A O 1
ATOM 673 N N . GLY A 1 89 ? 1.364 -5.234 -16.267 1.00 90.38 89 GLY A N 1
ATOM 674 C CA . GLY A 1 89 ? 1.325 -3.942 -16.928 1.00 90.38 89 GLY A CA 1
ATOM 675 C C . GLY A 1 89 ? 2.369 -3.764 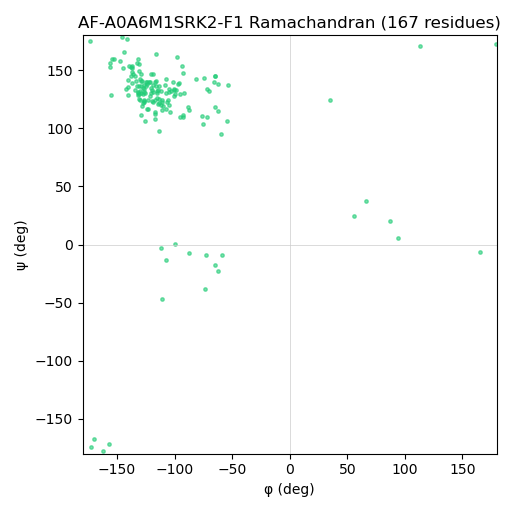-18.011 1.00 90.38 89 GLY A C 1
ATOM 676 O O . GLY A 1 89 ? 3.162 -4.657 -18.311 1.00 90.38 89 GLY A O 1
ATOM 677 N N . ASN A 1 90 ? 2.354 -2.569 -18.579 1.00 88.94 90 ASN A N 1
ATOM 678 C CA . ASN A 1 90 ? 3.284 -2.124 -19.599 1.00 88.94 90 ASN A CA 1
ATOM 679 C C . ASN A 1 90 ? 4.148 -1.009 -19.016 1.00 88.94 90 ASN A C 1
ATOM 681 O O . ASN A 1 90 ? 3.642 -0.119 -18.324 1.00 88.94 90 ASN A O 1
ATOM 685 N N . SER A 1 91 ? 5.446 -1.074 -19.292 1.00 84.56 91 SER A N 1
ATOM 686 C CA . SER A 1 91 ? 6.399 -0.010 -19.019 1.00 84.56 91 SER A CA 1
ATOM 687 C C . SER A 1 91 ? 6.865 0.563 -20.350 1.00 84.56 91 SER A C 1
ATOM 689 O O . SER A 1 91 ? 7.413 -0.179 -21.156 1.00 84.56 91 SER A O 1
ATOM 691 N N . SER A 1 92 ? 6.678 1.862 -20.549 1.00 84.38 92 SER A N 1
ATOM 692 C CA . SER A 1 92 ? 7.273 2.607 -21.657 1.00 84.38 92 SER A CA 1
ATOM 693 C C . SER A 1 92 ? 8.418 3.451 -21.100 1.00 84.38 92 SER A C 1
ATOM 695 O O . SER A 1 92 ? 8.295 4.051 -20.024 1.00 84.38 92 SER A O 1
ATOM 697 N N . GLN A 1 93 ? 9.561 3.418 -21.775 1.00 80.25 93 GLN A N 1
ATOM 698 C CA . GLN A 1 93 ? 10.732 4.224 -21.454 1.00 80.25 93 GLN A CA 1
ATOM 699 C C . GLN A 1 93 ? 11.190 4.996 -22.685 1.00 80.25 93 GLN A C 1
ATOM 701 O O . GLN A 1 93 ? 11.511 4.393 -23.709 1.00 80.25 93 GLN A O 1
ATOM 706 N N . THR A 1 94 ? 11.284 6.315 -22.551 1.00 80.31 94 THR A N 1
ATOM 707 C CA . THR A 1 94 ? 11.846 7.197 -23.575 1.00 80.31 94 THR A CA 1
ATOM 708 C C . THR A 1 94 ? 13.206 7.679 -23.101 1.00 80.31 94 THR A C 1
ATOM 710 O O . THR A 1 94 ? 13.315 8.365 -22.086 1.00 80.31 94 THR A O 1
ATOM 713 N N . ILE A 1 95 ? 14.254 7.316 -23.836 1.00 75.81 95 ILE A N 1
ATOM 714 C CA . ILE A 1 95 ? 15.622 7.777 -23.593 1.00 75.81 95 ILE A CA 1
ATOM 715 C C . ILE A 1 95 ? 15.943 8.824 -24.652 1.00 75.81 95 ILE A C 1
ATOM 717 O O . ILE A 1 95 ? 16.020 8.494 -25.835 1.00 75.81 95 ILE A O 1
ATOM 721 N N . THR A 1 96 ? 16.134 10.070 -24.232 1.00 76.88 96 THR A N 1
ATOM 722 C CA . THR A 1 96 ? 16.553 11.178 -25.094 1.00 76.88 96 THR A CA 1
ATOM 723 C C . THR A 1 96 ? 17.983 11.574 -24.751 1.00 76.88 96 THR A C 1
ATOM 725 O O . THR A 1 96 ? 18.252 11.990 -23.628 1.00 76.88 96 THR A O 1
ATOM 728 N N . THR A 1 97 ? 18.893 11.467 -25.715 1.00 73.94 97 THR A N 1
ATOM 729 C CA . THR A 1 97 ? 20.297 11.879 -25.580 1.00 73.94 97 THR A CA 1
ATOM 730 C C . THR A 1 97 ? 20.544 13.105 -26.449 1.00 73.94 97 THR A C 1
ATOM 732 O O . THR A 1 97 ? 20.296 13.072 -27.660 1.00 73.94 97 THR A O 1
ATOM 735 N N . ASP A 1 98 ? 21.031 14.184 -25.840 1.00 70.25 98 ASP A N 1
ATOM 736 C CA . ASP A 1 98 ? 21.450 15.386 -26.555 1.00 70.25 98 ASP A CA 1
ATOM 737 C C . ASP A 1 98 ? 22.916 15.248 -26.976 1.00 70.25 98 ASP A C 1
ATOM 739 O O . ASP A 1 98 ? 23.816 15.135 -26.142 1.00 70.25 98 ASP A O 1
ATOM 743 N N . THR A 1 99 ? 23.149 15.212 -28.287 1.00 67.12 99 THR A N 1
ATOM 744 C CA . THR A 1 99 ? 24.490 15.137 -28.878 1.00 67.12 99 THR A CA 1
ATOM 745 C C . THR A 1 99 ? 24.755 16.399 -29.687 1.00 67.12 99 THR A C 1
ATOM 747 O O . THR A 1 99 ? 23.832 17.107 -30.084 1.00 67.12 99 THR A O 1
ATOM 750 N N . SER A 1 100 ? 26.012 16.674 -30.036 1.00 60.72 100 SER A N 1
ATOM 751 C CA . SER A 1 100 ? 26.398 17.858 -30.827 1.00 60.72 100 SER A CA 1
ATOM 752 C C . SER A 1 100 ? 25.727 17.949 -32.218 1.00 60.72 100 SER A C 1
ATOM 754 O O . SER A 1 100 ? 25.844 18.978 -32.883 1.00 60.72 100 SER A O 1
ATOM 756 N N . GLY A 1 101 ? 25.018 16.900 -32.662 1.00 64.75 101 GLY A N 1
ATOM 757 C CA . GLY A 1 101 ? 24.197 16.858 -33.880 1.00 64.75 101 GLY A CA 1
ATOM 758 C C . GLY A 1 101 ? 22.683 17.047 -33.676 1.00 64.75 101 GLY A C 1
ATOM 759 O O . GLY A 1 101 ? 21.952 17.015 -34.666 1.00 64.75 101 GLY A O 1
ATOM 760 N N . GLY A 1 102 ? 22.214 17.249 -32.438 1.00 65.38 102 GLY A N 1
ATOM 761 C CA . GLY A 1 102 ? 20.803 17.373 -32.049 1.00 65.38 102 GLY A CA 1
ATOM 762 C C . GLY A 1 102 ? 20.298 16.214 -31.167 1.00 65.38 102 GLY A C 1
ATOM 763 O O . GLY A 1 102 ? 20.997 15.204 -31.012 1.00 65.38 102 GLY A O 1
ATOM 764 N N . PRO A 1 103 ? 19.080 16.332 -30.599 1.00 74.12 103 PRO A N 1
ATOM 765 C CA . PRO A 1 103 ? 18.517 15.320 -29.711 1.00 74.12 103 PRO A CA 1
ATOM 766 C C . PRO A 1 103 ? 18.102 14.064 -30.485 1.00 74.12 103 PRO A C 1
ATOM 768 O O . PRO A 1 103 ? 17.433 14.144 -31.518 1.00 74.12 103 PRO A O 1
ATOM 771 N N . THR A 1 104 ? 18.476 12.895 -29.967 1.00 77.44 104 THR A N 1
ATOM 772 C CA . THR A 1 104 ? 18.007 11.587 -30.448 1.00 77.44 104 THR A CA 1
ATOM 773 C C . THR A 1 104 ? 17.195 10.909 -29.353 1.00 77.44 104 THR A C 1
ATOM 775 O O . THR A 1 104 ? 17.673 10.807 -28.226 1.00 77.44 104 THR A O 1
ATOM 778 N N . SER A 1 105 ? 15.999 10.416 -29.686 1.00 76.56 105 SER A N 1
ATOM 779 C CA . SER A 1 105 ? 15.114 9.715 -28.747 1.00 76.56 105 SER A CA 1
ATOM 780 C C . SER A 1 105 ? 14.903 8.259 -29.165 1.00 76.56 105 SER A C 1
ATOM 782 O O . SER A 1 105 ? 14.674 7.976 -30.342 1.00 76.56 105 SER A O 1
ATOM 784 N N . THR A 1 106 ? 14.966 7.339 -28.203 1.00 77.12 106 THR A N 1
ATOM 785 C CA . THR A 1 106 ? 14.640 5.912 -28.367 1.00 77.12 106 THR A CA 1
ATOM 786 C C . THR A 1 106 ? 13.521 5.542 -27.402 1.00 77.12 106 THR A C 1
ATOM 788 O O . THR A 1 106 ? 13.646 5.792 -26.205 1.00 77.12 106 THR A O 1
ATOM 791 N N . GLU A 1 107 ? 12.452 4.936 -27.918 1.00 76.81 107 GLU A N 1
ATOM 792 C CA . GLU A 1 107 ? 11.336 4.411 -27.124 1.00 76.81 107 GLU A CA 1
ATOM 793 C C . GLU A 1 107 ? 11.477 2.892 -26.965 1.00 76.81 107 GLU A C 1
ATOM 795 O O . GLU A 1 107 ? 11.774 2.177 -27.928 1.00 76.81 107 GLU A O 1
ATOM 800 N N . ILE A 1 108 ? 11.297 2.404 -25.739 1.00 78.06 108 ILE A N 1
ATOM 801 C CA . ILE A 1 108 ? 11.334 0.985 -25.388 1.00 78.06 108 ILE A CA 1
ATOM 802 C C . ILE A 1 108 ? 10.060 0.649 -24.618 1.00 78.06 108 ILE A C 1
ATOM 804 O O . ILE A 1 108 ? 9.843 1.164 -23.520 1.00 78.06 108 ILE A O 1
ATOM 808 N N . ASP A 1 109 ? 9.269 -0.270 -25.166 1.00 81.94 109 ASP A N 1
ATOM 809 C CA . ASP A 1 109 ? 8.099 -0.840 -24.504 1.00 81.94 109 ASP A CA 1
ATOM 810 C C . ASP A 1 109 ? 8.405 -2.244 -23.980 1.00 81.94 109 ASP A C 1
ATOM 812 O O . ASP A 1 109 ? 8.917 -3.096 -24.711 1.00 81.94 109 ASP A O 1
ATOM 816 N N . ASP A 1 110 ? 8.050 -2.506 -22.723 1.00 81.69 110 ASP A N 1
ATOM 817 C CA . ASP A 1 110 ? 8.197 -3.822 -22.103 1.00 81.69 110 ASP A CA 1
ATOM 818 C C . ASP A 1 110 ? 6.977 -4.213 -21.258 1.00 81.69 110 ASP A C 1
ATOM 820 O O . ASP A 1 110 ? 6.341 -3.385 -20.595 1.00 81.69 110 ASP A O 1
ATOM 824 N N . ASN A 1 111 ? 6.651 -5.505 -21.258 1.00 83.88 111 ASN A N 1
ATOM 825 C CA . ASN A 1 111 ? 5.595 -6.058 -20.416 1.00 83.88 111 ASN A CA 1
ATOM 826 C C . ASN A 1 111 ? 6.195 -6.446 -19.069 1.00 83.88 111 ASN A C 1
ATOM 828 O O . ASN A 1 111 ? 7.017 -7.359 -18.987 1.00 83.88 111 ASN A O 1
ATOM 832 N N . ARG A 1 112 ? 5.724 -5.822 -17.989 1.00 82.19 112 ARG A N 1
ATOM 833 C CA . ARG A 1 112 ? 6.274 -6.046 -16.654 1.00 82.19 112 ARG A CA 1
ATOM 834 C C . ARG A 1 112 ? 5.214 -6.492 -15.662 1.00 82.19 112 ARG A C 1
ATOM 836 O O . ARG A 1 112 ? 4.088 -6.004 -15.642 1.00 82.19 112 ARG A O 1
ATOM 843 N N . THR A 1 113 ? 5.613 -7.436 -14.816 1.00 88.69 113 THR A N 1
ATOM 844 C CA . THR A 1 113 ? 4.829 -7.870 -13.660 1.00 88.69 113 THR A CA 1
ATOM 845 C C . THR A 1 113 ? 5.475 -7.319 -12.398 1.00 88.69 113 THR A C 1
ATOM 847 O O . THR A 1 113 ? 6.646 -7.599 -12.141 1.00 88.69 113 THR A O 1
ATOM 850 N N . VAL A 1 114 ? 4.714 -6.559 -11.619 1.00 89.00 114 VAL A N 1
ATOM 851 C CA . VAL A 1 114 ? 5.124 -5.979 -10.338 1.00 89.00 114 VAL A CA 1
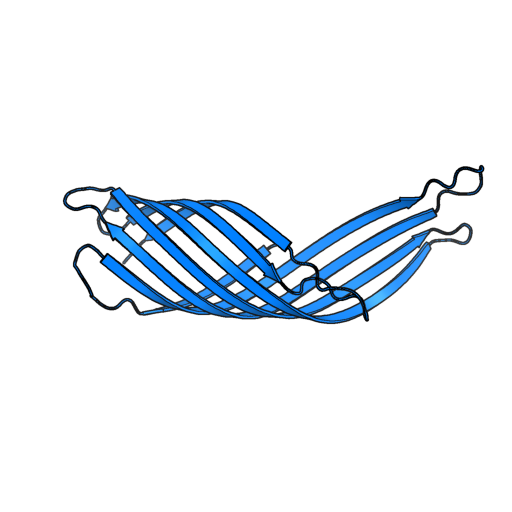ATOM 852 C C . VAL A 1 114 ? 4.413 -6.725 -9.218 1.00 89.00 114 VAL A C 1
ATOM 854 O O . VAL A 1 114 ? 3.195 -6.893 -9.251 1.00 89.00 114 VAL A O 1
ATOM 857 N N . VAL A 1 115 ? 5.159 -7.157 -8.208 1.00 90.44 115 VAL A N 1
ATOM 858 C CA . VAL A 1 115 ? 4.577 -7.742 -6.995 1.00 90.44 115 VAL A CA 1
ATOM 859 C C . VAL A 1 115 ? 4.545 -6.666 -5.926 1.00 90.44 115 VAL A C 1
ATOM 861 O O . VAL A 1 115 ? 5.536 -5.976 -5.716 1.00 90.44 115 VAL A O 1
ATOM 864 N N . ASN A 1 116 ? 3.420 -6.515 -5.242 1.00 92.81 116 ASN A N 1
ATOM 865 C CA . ASN A 1 116 ? 3.257 -5.545 -4.173 1.00 92.81 116 ASN A CA 1
ATOM 866 C C . ASN A 1 116 ? 2.855 -6.233 -2.868 1.00 92.81 116 ASN A C 1
ATOM 868 O O . ASN A 1 116 ? 2.032 -7.147 -2.867 1.00 92.81 116 ASN A O 1
ATOM 872 N N . LEU A 1 117 ? 3.434 -5.761 -1.769 1.00 94.12 117 LEU A N 1
ATOM 873 C CA . LEU A 1 117 ? 3.097 -6.128 -0.404 1.00 94.12 117 LEU A CA 1
ATOM 874 C C . LEU A 1 117 ? 2.804 -4.857 0.390 1.00 94.12 117 LEU A C 1
ATOM 876 O O . LEU A 1 117 ? 3.566 -3.898 0.317 1.00 94.12 117 LEU A O 1
ATOM 880 N N . GLU A 1 118 ? 1.728 -4.846 1.160 1.00 95.25 118 GLU A N 1
ATOM 881 C CA . GLU A 1 118 ? 1.297 -3.715 1.975 1.00 95.25 118 GLU A CA 1
ATOM 882 C C . GLU A 1 118 ? 1.000 -4.197 3.393 1.00 95.25 118 GLU A C 1
ATOM 884 O O . GLU A 1 118 ? 0.356 -5.228 3.590 1.00 95.25 118 GLU A O 1
ATOM 889 N N . ALA A 1 119 ? 1.459 -3.439 4.382 1.00 96.69 119 ALA A N 1
ATOM 890 C CA . ALA A 1 119 ? 1.134 -3.653 5.781 1.00 96.69 119 ALA A CA 1
ATOM 891 C C . ALA A 1 119 ? 0.843 -2.312 6.455 1.00 96.69 119 ALA A C 1
ATOM 893 O O . ALA A 1 119 ? 1.552 -1.325 6.229 1.00 96.69 119 ALA A O 1
ATOM 894 N N . SER A 1 120 ? -0.177 -2.266 7.305 1.00 96.94 120 SER A N 1
ATOM 895 C CA . SER A 1 120 ? -0.515 -1.067 8.065 1.00 96.94 120 SER A CA 1
ATOM 896 C C . SER A 1 120 ? -0.919 -1.388 9.496 1.00 96.94 120 SER A C 1
ATOM 898 O O . SER A 1 120 ? -1.391 -2.484 9.797 1.00 96.94 120 SER A O 1
ATOM 900 N N . ILE A 1 121 ? -0.714 -0.414 10.377 1.00 97.38 121 ILE A N 1
ATOM 901 C CA . ILE A 1 121 ? -1.199 -0.425 11.755 1.00 97.38 121 ILE A CA 1
ATOM 902 C C . ILE A 1 121 ? -1.685 0.976 12.118 1.00 97.38 121 ILE A C 1
ATOM 904 O O . ILE A 1 121 ? -1.076 1.971 11.713 1.00 97.38 121 ILE A O 1
ATOM 908 N N . GLY A 1 122 ? -2.773 1.070 12.871 1.00 97.06 122 GLY A N 1
ATOM 909 C CA . GLY A 1 122 ? -3.389 2.334 13.237 1.00 97.06 122 GLY A CA 1
ATOM 910 C C . GLY A 1 122 ? -4.156 2.274 14.549 1.00 97.06 122 GLY A C 1
ATOM 911 O O . GLY A 1 122 ? -4.528 1.209 15.034 1.00 97.06 122 GLY A O 1
ATOM 912 N N . LEU A 1 123 ? -4.363 3.454 15.124 1.00 96.31 123 LEU A N 1
ATOM 913 C CA . LEU A 1 123 ? -5.236 3.685 16.265 1.00 96.31 123 LEU A CA 1
ATOM 914 C C . LEU A 1 123 ? -6.558 4.242 15.761 1.00 96.31 123 LEU A C 1
ATOM 916 O O . LEU A 1 123 ? -6.573 5.228 15.020 1.00 96.31 123 LEU A O 1
ATOM 920 N N . ASP A 1 124 ? -7.645 3.627 16.202 1.00 95.19 124 ASP A N 1
ATOM 921 C CA . ASP A 1 124 ? -9.001 3.975 15.810 1.00 95.19 124 ASP A CA 1
ATOM 922 C C . ASP A 1 124 ? -9.676 4.806 16.897 1.00 95.19 124 ASP A C 1
ATOM 924 O O . ASP A 1 124 ? -9.557 4.524 18.090 1.00 95.19 124 ASP A O 1
ATOM 928 N N . TYR A 1 125 ? -10.430 5.811 16.476 1.00 93.56 125 TYR A N 1
ATOM 929 C CA . TYR A 1 125 ? -11.317 6.604 17.307 1.00 93.56 125 TYR A CA 1
ATOM 930 C C . TYR A 1 125 ? -12.729 6.552 16.729 1.00 93.56 125 TYR A C 1
ATOM 932 O O . TYR A 1 125 ? -12.977 7.005 15.612 1.00 93.56 125 TYR A O 1
ATOM 940 N N . HIS A 1 126 ? -13.655 5.988 17.494 1.00 90.75 126 HIS A N 1
ATOM 941 C CA . HIS A 1 126 ? -15.057 5.830 17.134 1.00 90.75 126 HIS A CA 1
ATOM 942 C C . HIS A 1 126 ? -15.837 7.038 17.655 1.00 90.75 126 HIS A C 1
ATOM 944 O O . HIS A 1 126 ? -16.016 7.194 18.864 1.00 90.75 126 HIS A O 1
ATOM 950 N N . PHE A 1 127 ? -16.292 7.903 16.746 1.00 86.12 127 PHE A N 1
ATOM 951 C CA . PHE A 1 127 ? -17.144 9.045 17.101 1.00 86.12 127 PHE A CA 1
ATOM 952 C C . PHE A 1 127 ? -18.564 8.588 17.434 1.00 86.12 127 PHE A C 1
ATOM 954 O O . PHE A 1 127 ? -19.210 9.130 18.328 1.00 86.12 127 PHE A O 1
ATOM 961 N N . THR A 1 128 ? -19.044 7.599 16.683 1.00 82.81 128 THR A N 1
ATOM 962 C CA . THR A 1 128 ? -20.340 6.939 16.845 1.00 82.81 128 THR A CA 1
ATOM 963 C C . THR A 1 128 ? -20.164 5.444 16.581 1.00 82.81 128 THR A C 1
ATOM 965 O O . THR A 1 128 ? -19.083 4.998 16.200 1.00 82.81 128 THR A O 1
ATOM 968 N N . GLU A 1 129 ? -21.226 4.655 16.742 1.00 79.69 129 GLU A N 1
ATOM 969 C CA . GLU A 1 129 ? -21.213 3.238 16.343 1.00 79.69 129 GLU A CA 1
ATOM 970 C C . GLU A 1 129 ? -21.059 3.039 14.825 1.00 79.69 129 GLU A C 1
ATOM 972 O O . GLU A 1 129 ? -20.682 1.960 14.388 1.00 79.69 129 GLU A O 1
ATOM 977 N N . GLN A 1 130 ? -21.314 4.075 14.018 1.00 84.62 130 GLN A N 1
ATOM 978 C CA . GLN A 1 130 ? -21.250 4.012 12.554 1.00 84.62 130 GLN A CA 1
ATOM 979 C C . GLN A 1 130 ? -20.048 4.739 11.946 1.00 84.62 130 GLN A C 1
ATOM 981 O O . GLN A 1 130 ? -19.803 4.591 10.753 1.00 84.62 130 GLN A O 1
ATOM 986 N N . ALA A 1 131 ? -19.333 5.563 12.714 1.00 89.31 131 ALA A N 1
ATOM 987 C CA . ALA A 1 131 ? -18.279 6.425 12.194 1.00 89.31 131 ALA A CA 1
ATOM 988 C C . ALA A 1 131 ? -16.994 6.280 13.004 1.00 89.31 131 ALA A C 1
ATOM 990 O O . ALA A 1 131 ? -16.973 6.535 14.214 1.00 89.31 131 ALA A O 1
ATOM 991 N N . SER A 1 132 ? -15.904 5.951 12.315 1.00 90.88 132 SER A N 1
ATOM 992 C CA . SER A 1 132 ? -14.582 5.851 12.922 1.00 90.88 132 SER A CA 1
ATOM 993 C C . SER A 1 132 ? -13.514 6.571 12.113 1.00 90.88 132 SER A C 1
ATOM 995 O O . SER A 1 132 ? -13.638 6.820 10.909 1.00 90.88 132 SER A O 1
ATOM 997 N N . PHE A 1 133 ? -12.455 6.940 12.819 1.00 94.00 133 PHE A N 1
ATOM 998 C CA . PHE A 1 133 ? -11.289 7.608 12.281 1.00 94.00 133 PHE A CA 1
ATOM 999 C C . PHE A 1 133 ? -10.030 6.903 12.745 1.00 94.00 133 PHE A C 1
ATOM 1001 O O . PHE A 1 133 ? -9.850 6.686 13.938 1.00 94.00 133 PHE A O 1
ATOM 1008 N N . THR A 1 134 ? -9.150 6.585 11.808 1.00 95.44 134 THR A N 1
ATOM 1009 C CA . THR A 1 134 ? -7.887 5.906 12.078 1.00 95.44 134 THR A CA 1
ATOM 1010 C C . THR A 1 134 ? -6.735 6.831 11.738 1.00 95.44 134 THR A C 1
ATOM 1012 O O . THR A 1 134 ? -6.686 7.378 10.633 1.00 95.44 134 THR A O 1
ATOM 1015 N N . ILE A 1 135 ? -5.770 6.940 12.645 1.00 96.62 135 ILE A N 1
ATOM 1016 C CA . ILE A 1 135 ? -4.431 7.448 12.328 1.00 96.62 135 ILE A CA 1
ATOM 1017 C C . ILE A 1 135 ? -3.466 6.286 12.459 1.00 96.62 135 ILE A C 1
ATOM 1019 O O . ILE A 1 135 ? -3.476 5.574 13.463 1.00 96.62 135 ILE A O 1
ATOM 1023 N N . GLY A 1 136 ? -2.603 6.110 11.468 1.00 96.38 136 GLY A N 1
ATOM 1024 C CA . GLY A 1 136 ? -1.661 5.007 11.492 1.00 96.38 136 GLY A CA 1
ATOM 1025 C C . GLY A 1 136 ? -0.430 5.234 10.647 1.00 96.38 136 GLY A C 1
ATOM 1026 O O . GLY A 1 136 ? -0.183 6.324 10.128 1.00 96.38 136 GLY A O 1
ATOM 1027 N N . TYR A 1 137 ? 0.342 4.165 10.521 1.00 96.56 137 TYR A N 1
ATOM 1028 C CA . TYR A 1 137 ? 1.509 4.085 9.666 1.00 96.56 137 TYR A CA 1
ATOM 1029 C C . TYR A 1 137 ? 1.356 2.901 8.719 1.00 96.56 137 TYR A C 1
ATOM 1031 O O . TYR A 1 137 ? 0.928 1.817 9.126 1.00 96.56 137 TYR A O 1
ATOM 1039 N N . ARG A 1 138 ? 1.698 3.112 7.452 1.00 96.50 138 ARG A N 1
ATOM 1040 C CA . ARG A 1 138 ? 1.639 2.090 6.407 1.00 96.50 138 ARG A CA 1
ATOM 1041 C C . ARG A 1 138 ? 2.997 1.955 5.742 1.00 96.50 138 ARG A C 1
ATOM 1043 O O . ARG A 1 138 ? 3.652 2.960 5.475 1.00 96.50 138 ARG A O 1
ATOM 1050 N N . GLY A 1 139 ? 3.386 0.718 5.458 1.00 95.00 139 GLY A N 1
ATOM 1051 C CA . GLY A 1 139 ? 4.505 0.373 4.593 1.00 95.00 139 GLY A CA 1
ATOM 1052 C C . GLY A 1 139 ? 4.021 -0.404 3.374 1.00 95.00 139 GLY A C 1
ATOM 1053 O O . GLY A 1 139 ? 3.156 -1.271 3.480 1.00 95.00 139 GLY A O 1
ATOM 1054 N N . GLU A 1 140 ? 4.596 -0.096 2.222 1.00 93.50 140 GLU A N 1
ATOM 1055 C CA . GLU A 1 140 ? 4.367 -0.767 0.952 1.00 93.50 140 GLU A CA 1
ATOM 1056 C C . GLU A 1 140 ? 5.710 -1.133 0.329 1.00 93.50 140 GLU A C 1
ATOM 1058 O O . GLU A 1 140 ? 6.618 -0.310 0.233 1.00 93.50 140 GLU A O 1
ATOM 1063 N N . HIS A 1 141 ? 5.834 -2.369 -0.125 1.00 90.75 141 HIS A N 1
ATOM 1064 C CA . HIS A 1 141 ? 6.991 -2.870 -0.839 1.00 90.75 141 HIS A CA 1
ATOM 1065 C C . HIS A 1 141 ? 6.556 -3.315 -2.231 1.00 90.75 141 HIS A C 1
ATOM 1067 O O . HIS A 1 141 ? 5.567 -4.028 -2.387 1.00 90.75 141 HIS A O 1
ATOM 1073 N N . PHE A 1 142 ? 7.286 -2.883 -3.247 1.00 87.12 142 PHE A N 1
ATOM 1074 C CA . PHE A 1 142 ? 7.092 -3.240 -4.640 1.00 87.12 142 PHE A CA 1
ATOM 1075 C C . PHE A 1 142 ? 8.343 -3.984 -5.094 1.00 87.12 142 PHE A C 1
ATOM 1077 O O . PHE A 1 142 ? 9.430 -3.414 -5.160 1.00 87.12 142 PHE A O 1
ATOM 1084 N N . GLY A 1 143 ? 8.195 -5.272 -5.370 1.00 82.56 143 GLY A N 1
ATOM 1085 C CA . GLY A 1 143 ? 9.229 -6.104 -5.963 1.00 82.56 143 GLY A CA 1
ATOM 1086 C C . GLY A 1 143 ? 9.093 -6.148 -7.482 1.00 82.56 143 GLY A C 1
ATOM 1087 O O . GLY A 1 143 ? 7.989 -6.028 -8.023 1.00 82.56 143 GLY A O 1
ATOM 1088 N N . ASN A 1 144 ? 10.219 -6.393 -8.156 1.00 71.81 144 ASN A N 1
ATOM 1089 C CA . ASN A 1 144 ? 10.283 -6.590 -9.606 1.00 71.81 144 ASN A CA 1
ATOM 1090 C C . ASN A 1 144 ? 9.922 -5.316 -10.409 1.00 71.81 144 ASN A C 1
ATOM 1092 O O . ASN A 1 144 ? 9.258 -5.378 -11.445 1.00 71.81 144 ASN A O 1
ATOM 1096 N N . VAL A 1 145 ? 10.341 -4.146 -9.905 1.00 62.34 145 VAL A N 1
ATOM 1097 C CA . VAL A 1 145 ? 10.032 -2.820 -10.481 1.00 62.34 145 VAL A CA 1
ATOM 1098 C C . VAL A 1 145 ? 11.054 -2.408 -11.548 1.00 62.34 145 VAL A C 1
ATOM 1100 O O . VAL A 1 145 ? 10.832 -1.436 -12.257 1.00 62.34 145 VAL A O 1
ATOM 1103 N N . SER A 1 146 ? 12.139 -3.162 -11.733 1.00 54.12 146 SER A N 1
ATOM 1104 C CA . SER A 1 146 ? 13.055 -3.037 -12.871 1.00 54.12 146 SER A CA 1
ATOM 1105 C C . SER A 1 146 ? 13.778 -4.361 -13.098 1.00 54.12 146 SER A C 1
ATOM 1107 O O . SER A 1 146 ? 14.339 -4.900 -12.153 1.00 54.12 146 SER A O 1
ATOM 1109 N N . ASN A 1 147 ? 13.757 -4.865 -14.335 1.00 43.88 147 ASN A N 1
ATOM 1110 C CA . ASN A 1 147 ? 14.699 -5.861 -14.837 1.00 43.88 147 ASN A CA 1
ATOM 1111 C C . ASN A 1 147 ? 15.297 -5.271 -16.114 1.00 43.88 147 ASN A C 1
ATOM 1113 O O . ASN A 1 147 ? 14.637 -5.230 -17.150 1.00 43.88 147 ASN A O 1
ATOM 1117 N N . VAL A 1 148 ? 16.547 -4.823 -16.056 1.00 46.31 148 VAL A N 1
ATOM 1118 C CA . VAL A 1 148 ? 17.363 -4.729 -17.272 1.00 46.31 148 VAL A CA 1
ATOM 1119 C C . VAL A 1 148 ? 17.577 -6.174 -17.752 1.00 46.31 148 VAL A C 1
ATOM 1121 O O . VAL A 1 148 ? 17.783 -7.039 -16.896 1.00 46.31 148 VAL A O 1
ATOM 1124 N N . PRO A 1 149 ? 17.531 -6.515 -19.054 1.00 41.47 149 PRO A N 1
ATOM 1125 C CA . PRO A 1 149 ? 17.887 -7.862 -19.500 1.00 41.47 149 PRO A CA 1
ATOM 1126 C C . PRO A 1 149 ? 19.296 -8.243 -19.003 1.00 41.47 149 PRO A C 1
ATOM 1128 O O . PRO A 1 149 ? 20.292 -7.718 -19.491 1.00 41.47 149 PRO A O 1
ATOM 1131 N N . GLY A 1 150 ? 19.377 -9.128 -17.999 1.00 49.22 150 GLY A N 1
ATOM 1132 C CA . GLY A 1 150 ? 20.628 -9.517 -17.328 1.00 49.22 150 GLY A CA 1
ATOM 1133 C C . GLY A 1 150 ? 20.994 -8.750 -16.041 1.00 49.22 150 GLY A C 1
ATOM 1134 O O . GLY A 1 150 ? 22.075 -8.992 -15.511 1.00 49.22 150 GLY A O 1
ATOM 1135 N N . GLY A 1 151 ? 20.135 -7.858 -15.534 1.00 48.31 151 GLY A N 1
ATOM 1136 C CA . GLY A 1 151 ? 20.297 -7.148 -14.253 1.00 48.31 151 GLY A CA 1
ATOM 1137 C C . GLY A 1 151 ? 19.510 -7.780 -13.096 1.00 48.31 151 GLY A C 1
ATOM 1138 O O . GLY A 1 151 ? 18.583 -8.559 -13.323 1.00 48.31 151 GLY A O 1
ATOM 1139 N N . GLU A 1 152 ? 19.882 -7.461 -11.852 1.00 54.22 152 GLU A N 1
ATOM 1140 C CA . GLU A 1 152 ? 19.144 -7.911 -10.663 1.00 54.22 152 GLU A CA 1
ATOM 1141 C C . GLU A 1 152 ? 17.830 -7.123 -10.490 1.00 54.22 152 GLU A C 1
ATOM 1143 O O . GLU A 1 152 ? 17.798 -5.925 -10.780 1.00 54.22 152 GLU A O 1
ATOM 1148 N N . PRO A 1 153 ? 16.745 -7.768 -10.021 1.00 59.81 153 PRO A N 1
ATOM 1149 C CA . PRO A 1 153 ? 15.458 -7.111 -9.830 1.00 59.81 153 PRO A CA 1
ATOM 1150 C C . PRO A 1 153 ? 15.544 -6.027 -8.753 1.00 59.81 153 PRO A C 1
ATOM 1152 O O . PRO A 1 153 ? 15.780 -6.322 -7.580 1.00 59.81 153 PRO A O 1
ATOM 1155 N N . GLU A 1 154 ? 15.282 -4.775 -9.126 1.00 67.81 154 GLU A N 1
ATOM 1156 C CA . GLU A 1 154 ? 15.216 -3.683 -8.152 1.00 67.81 154 GLU A CA 1
ATOM 1157 C C . GLU A 1 154 ? 13.853 -3.638 -7.449 1.00 67.81 154 GLU A C 1
ATOM 1159 O O . GLU A 1 154 ? 12.789 -3.884 -8.038 1.00 67.81 154 GLU A O 1
ATOM 1164 N N . SER A 1 155 ? 13.897 -3.323 -6.153 1.00 76.62 155 SER A N 1
ATOM 1165 C CA . SER A 1 155 ? 12.722 -3.212 -5.294 1.00 76.62 155 SER A CA 1
ATOM 1166 C C . SER A 1 155 ? 12.556 -1.785 -4.784 1.00 76.62 155 SER A C 1
ATOM 1168 O O . SER A 1 155 ? 13.525 -1.105 -4.451 1.00 76.62 155 SER A O 1
ATOM 1170 N N . PHE A 1 156 ? 11.311 -1.329 -4.719 1.00 81.44 156 PHE A N 1
ATOM 1171 C CA . PHE A 1 156 ? 10.946 -0.009 -4.224 1.00 81.44 156 PHE A CA 1
ATOM 1172 C C . PHE A 1 156 ? 10.131 -0.157 -2.943 1.00 81.44 156 PHE A C 1
ATOM 1174 O O . PHE A 1 156 ? 9.187 -0.939 -2.889 1.00 81.44 156 PHE A O 1
ATOM 1181 N N . THR A 1 157 ? 10.471 0.605 -1.907 1.00 86.31 157 THR A N 1
ATOM 1182 C CA . THR A 1 157 ? 9.716 0.616 -0.648 1.00 86.31 157 THR A CA 1
ATOM 1183 C C . THR A 1 157 ? 9.216 2.025 -0.375 1.00 86.31 157 THR A C 1
ATOM 1185 O O . THR A 1 157 ? 9.987 2.981 -0.420 1.00 86.31 157 THR A O 1
ATOM 1188 N N . SER A 1 158 ? 7.928 2.151 -0.077 1.00 89.50 158 SER A N 1
ATOM 1189 C CA . SER A 1 158 ? 7.294 3.387 0.369 1.00 89.50 158 SER A CA 1
ATOM 1190 C C . SER A 1 158 ? 6.710 3.186 1.758 1.00 89.50 158 SER A C 1
ATOM 1192 O O . SER A 1 158 ? 6.259 2.097 2.099 1.00 89.50 158 SER A O 1
ATOM 1194 N N . HIS A 1 159 ? 6.713 4.224 2.582 1.00 94.12 159 HIS A N 1
ATOM 1195 C CA . HIS A 1 159 ? 6.062 4.178 3.879 1.00 94.12 159 HIS A CA 1
ATOM 1196 C C . HIS A 1 159 ? 5.699 5.578 4.357 1.00 94.12 159 HIS A C 1
ATOM 1198 O O . HIS A 1 159 ? 6.376 6.557 4.032 1.00 94.12 159 HIS A O 1
ATOM 1204 N N . GLY A 1 160 ? 4.665 5.686 5.179 1.00 94.62 160 GLY A N 1
ATOM 1205 C CA . GLY A 1 160 ? 4.284 6.973 5.734 1.00 94.62 160 GLY A CA 1
ATOM 1206 C C . GLY A 1 160 ? 3.063 6.915 6.637 1.00 94.62 160 GLY A C 1
ATOM 1207 O O . GLY A 1 160 ? 2.403 5.874 6.746 1.00 94.62 160 GLY A O 1
ATOM 1208 N N . PRO A 1 161 ? 2.760 8.046 7.293 1.00 96.75 161 PRO A N 1
ATOM 1209 C CA . PRO A 1 161 ? 1.528 8.180 8.039 1.00 96.75 161 PRO A CA 1
ATOM 1210 C C . PRO A 1 161 ? 0.333 8.119 7.086 1.00 96.75 161 PRO A C 1
ATOM 1212 O O . PRO A 1 161 ? 0.388 8.625 5.963 1.00 96.75 161 PRO A O 1
ATOM 1215 N N . PHE A 1 162 ? -0.763 7.535 7.550 1.00 94.50 162 PHE A N 1
ATOM 1216 C CA . PHE A 1 162 ? -2.035 7.572 6.843 1.00 94.50 162 PHE A CA 1
ATOM 1217 C C . PHE A 1 162 ? -3.166 7.960 7.787 1.00 94.50 162 PHE A C 1
ATOM 1219 O O . PHE A 1 162 ? -3.072 7.831 9.011 1.00 94.50 162 PHE A O 1
ATOM 1226 N N . VAL A 1 163 ? -4.247 8.423 7.171 1.00 94.38 163 VAL A N 1
ATOM 1227 C CA . VAL A 1 163 ? -5.507 8.718 7.834 1.00 94.38 163 VAL A CA 1
ATOM 1228 C C . VAL A 1 163 ? -6.613 7.989 7.086 1.00 94.38 163 VAL A C 1
ATOM 1230 O O . VAL A 1 163 ? -6.641 8.009 5.855 1.00 94.38 163 VAL A O 1
ATOM 1233 N N . LYS A 1 164 ? -7.514 7.341 7.822 1.00 92.38 164 LYS A N 1
ATOM 1234 C CA . LYS A 1 164 ? -8.678 6.635 7.277 1.00 92.38 164 LYS A CA 1
ATOM 1235 C C . LYS A 1 164 ? -9.932 7.113 7.998 1.00 92.38 164 LYS A C 1
ATOM 1237 O O . LYS A 1 164 ? -9.910 7.311 9.207 1.00 92.38 164 LYS A O 1
ATOM 1242 N N . ALA A 1 165 ? -11.017 7.276 7.255 1.00 91.31 165 ALA A N 1
ATOM 1243 C CA . ALA A 1 165 ? -12.350 7.471 7.808 1.00 91.31 165 ALA A CA 1
ATOM 1244 C C . ALA A 1 165 ? -13.237 6.328 7.312 1.00 91.31 165 ALA A C 1
ATOM 1246 O O . ALA A 1 165 ? -13.206 6.010 6.122 1.00 91.31 165 ALA A O 1
ATOM 1247 N N . ALA A 1 166 ? -13.996 5.710 8.212 1.00 86.88 166 ALA A N 1
ATOM 1248 C CA . ALA A 1 166 ? -14.940 4.651 7.878 1.00 86.88 166 ALA A CA 1
ATOM 1249 C C . ALA A 1 166 ? -16.355 5.053 8.302 1.00 86.88 166 ALA A C 1
ATOM 1251 O O . ALA A 1 166 ? -16.549 5.652 9.362 1.00 86.88 166 ALA A O 1
ATOM 1252 N N . LEU A 1 167 ? -17.322 4.732 7.441 1.00 85.44 167 LEU A N 1
ATOM 1253 C CA . LEU A 1 167 ? -18.748 4.958 7.644 1.00 85.44 167 LEU A CA 1
ATOM 1254 C C . LEU A 1 167 ? -19.497 3.661 7.328 1.00 85.44 167 LEU A C 1
ATOM 1256 O O . LEU A 1 167 ? -19.358 3.132 6.225 1.00 85.44 167 LEU A O 1
ATOM 1260 N N . SER A 1 168 ? -20.290 3.187 8.281 1.00 77.56 168 SER A N 1
ATOM 1261 C CA . SER A 1 168 ? -21.176 2.027 8.142 1.00 77.56 168 SER A CA 1
ATOM 1262 C C . SER A 1 168 ? -22.632 2.507 8.101 1.00 77.56 168 SER A C 1
ATOM 1264 O O . SER A 1 168 ? -22.994 3.397 8.871 1.00 77.56 168 SER A O 1
ATOM 1266 N N . PHE A 1 169 ? -23.459 1.956 7.206 1.00 62.88 169 PHE A N 1
ATOM 1267 C CA . PHE A 1 169 ? -24.873 2.332 7.024 1.00 62.88 169 PHE A CA 1
ATOM 1268 C C . PHE A 1 169 ? -25.800 1.142 7.244 1.00 62.88 169 PHE A C 1
ATOM 1270 O O . PHE A 1 169 ? -25.399 0.023 6.853 1.00 62.88 169 PHE A O 1
#

Nearest PDB structures (foldseek):
  6i97-assembly1_B  TM=3.480E-01  e=7.772E-03  Pseudomonas aeruginosa
  6z8i-assembly1_B  TM=3.688E-01  e=4.018E-02  Bacteroides thetaiotaomicron VPI-5482
  8the-assembly1_A  TM=3.739E-01  e=4.791E-02  Pseudomonas aeruginosa
  2iah-assembly1_A  TM=3.919E-01  e=1.012E+00  Pseudomonas aeruginosa
  5odw-assembly2_B  TM=3.418E-01  e=9.547E-01  Pseudomonas aeruginosa PAO1

Radius of gyration: 22.34 Å; Cα contacts (8 Å, |Δi|>4): 430; chains: 1; bounding box: 63×35×61 Å

Solvent-accessible surface area (backbone atoms only — not comparable to full-atom values): 8880 Å² total; per-residue (Å²): 111,50,76,49,78,49,78,51,70,52,66,63,93,77,51,102,46,40,47,44,32,42,36,44,34,39,36,39,41,42,38,69,49,79,46,82,47,75,54,83,58,93,80,86,63,76,80,41,39,37,39,40,39,40,40,35,46,30,44,26,51,26,41,36,38,39,39,36,35,49,43,84,101,49,54,42,29,42,34,35,37,41,37,41,32,49,27,45,30,44,34,44,35,40,42,34,40,40,47,100,89,51,75,47,75,48,80,48,80,45,82,44,59,34,38,37,41,37,41,37,43,29,45,31,41,42,83,48,101,42,33,37,38,31,49,31,44,37,41,37,39,34,39,50,74,40,68,55,97,92,50,76,66,40,66,50,77,50,69,47,78,48,76,52,78,50,78,63,131

Sequence (169 aa):
MHAFDIEIGYTPELDDNLDIRLFAGARGLHAANDIFVTEDKLGGEFDESTLIESNYFGIGPRVGMDIANRFADSPFGISGSFAGAVIFGNSSQTITTDTSGGPTSTEIDDNRTVVNLEASIGLDYHFTEQASFTIGYRGEHFGNVSNVPGGEPESFTSHGPFVKAALSF

pLDDT: mean 82.8, std 14.78, range [41.47, 97.62]

Mean predicted aligned error: 9.72 Å